Protein AF-A0A378QDK1-F1 (afdb_monomer_lite)

pLDDT: mean 82.95, std 15.69, range [49.78, 98.56]

Foldseek 3Di:
DDDDDDDDDDDDPVCVVVVPDPPPPPPPDPDDPPDDPPPDDDDDDDDPVRVVVLVVVCVVVVHDSVRVVVVVVVVVVVVVD

Sequence (81 aa):
MIKRRTQAPTLTEDDFVNGVTANSADETPNLDPKAPRKFKSHTLPLNEYEYNLLVALADKYGQTHSGIIRYALKQLALKDN

Organism: Faucicola osloensis (NCBI:txid34062)

Radius of gyration: 23.6 Å; chains: 1; bounding box: 26×42×76 Å

Secondary structure (DSSP, 8-state):
-PPPPPPPP---HHHHHTT--TT-S-------TTS-S-S--------HHHHHHHHHHHHHHT--HHHHHHHHHHHHHHHT-

Structure (mmCIF, N/CA/C/O backbone):
data_AF-A0A378QDK1-F1
#
_entry.id   AF-A0A378QDK1-F1
#
loop_
_atom_site.group_PDB
_atom_site.id
_atom_site.type_symbol
_atom_site.label_atom_id
_atom_site.label_alt_id
_atom_site.label_comp_id
_atom_site.label_asym_id
_atom_site.label_entity_id
_atom_site.label_seq_id
_atom_site.pdbx_PDB_ins_code
_atom_site.Cartn_x
_atom_site.Cartn_y
_atom_site.Cartn_z
_atom_site.occupancy
_atom_site.B_iso_or_equiv
_atom_site.auth_seq_id
_atom_site.auth_comp_id
_atom_site.auth_asym_id
_atom_site.auth_atom_id
_atom_site.pdbx_PDB_model_num
ATOM 1 N N . MET A 1 1 ? -10.670 -8.222 60.207 1.00 49.78 1 MET A N 1
ATOM 2 C CA . MET A 1 1 ? -11.623 -8.378 59.082 1.00 49.78 1 MET A CA 1
ATOM 3 C C . MET A 1 1 ? -11.022 -9.321 58.053 1.00 49.78 1 MET A C 1
ATOM 5 O O . MET A 1 1 ? -9.987 -8.995 57.488 1.00 49.78 1 MET A O 1
ATOM 9 N N . ILE A 1 2 ? -11.623 -10.494 57.844 1.00 61.44 2 ILE A N 1
ATOM 10 C CA . ILE A 1 2 ? -11.174 -11.461 56.831 1.00 61.44 2 ILE A CA 1
ATOM 11 C C . ILE A 1 2 ? -11.786 -11.045 55.487 1.00 61.44 2 ILE A C 1
ATOM 13 O O . ILE A 1 2 ? -13.009 -10.970 55.360 1.00 61.44 2 ILE A O 1
ATOM 17 N N . LYS A 1 3 ? -10.946 -10.724 54.496 1.00 64.62 3 LYS A N 1
ATOM 18 C CA . LYS A 1 3 ? -11.393 -10.434 53.125 1.00 64.62 3 LYS A CA 1
ATOM 19 C C . LYS A 1 3 ? -11.904 -11.733 52.495 1.00 64.62 3 LYS A C 1
ATOM 21 O O . LYS A 1 3 ? -11.148 -12.692 52.367 1.00 64.62 3 LYS A O 1
ATOM 26 N N . ARG A 1 4 ? -13.190 -11.768 52.127 1.00 61.12 4 ARG A N 1
ATOM 27 C CA . ARG A 1 4 ? -13.795 -12.886 51.389 1.00 61.12 4 ARG A CA 1
ATOM 28 C C . ARG A 1 4 ? -13.128 -13.001 50.016 1.00 61.12 4 ARG A C 1
ATOM 30 O O . ARG A 1 4 ? -13.020 -12.008 49.302 1.00 61.12 4 ARG A O 1
ATOM 37 N N . ARG A 1 5 ? -12.669 -14.205 49.671 1.00 64.62 5 ARG A N 1
ATOM 38 C CA . ARG A 1 5 ? -12.140 -14.540 48.346 1.00 64.62 5 ARG A CA 1
ATOM 39 C C . ARG A 1 5 ? -13.307 -14.564 47.358 1.00 64.62 5 ARG A C 1
ATOM 41 O O . ARG A 1 5 ? -14.235 -15.344 47.545 1.00 64.62 5 ARG A O 1
ATOM 48 N N . THR A 1 6 ? -13.270 -13.704 46.346 1.00 61.88 6 THR A N 1
ATOM 49 C CA . THR A 1 6 ? -14.209 -13.739 45.220 1.00 61.88 6 THR A CA 1
ATOM 50 C C . THR A 1 6 ? -14.008 -15.051 44.467 1.00 61.88 6 THR A C 1
ATOM 52 O O . THR A 1 6 ? -12.876 -15.410 44.137 1.00 61.88 6 THR A O 1
ATOM 55 N N . GLN A 1 7 ? -15.088 -15.803 44.279 1.00 59.59 7 GLN A N 1
ATOM 56 C CA . GLN A 1 7 ? -15.075 -17.098 43.607 1.00 59.59 7 GLN A CA 1
ATOM 57 C C . GLN A 1 7 ? -14.765 -16.882 42.118 1.00 59.59 7 GLN A C 1
ATOM 59 O O . GLN A 1 7 ? -15.354 -16.005 41.489 1.00 59.59 7 GLN A O 1
ATOM 64 N N . ALA A 1 8 ? -13.796 -17.627 41.584 1.00 63.47 8 ALA A N 1
ATOM 65 C CA . ALA A 1 8 ? -13.473 -17.611 40.159 1.00 63.47 8 ALA A CA 1
ATOM 66 C C . ALA A 1 8 ? -14.645 -18.194 39.342 1.00 63.47 8 ALA A C 1
ATOM 68 O O . ALA A 1 8 ? -15.378 -19.031 39.880 1.00 63.47 8 ALA A O 1
ATOM 69 N N . PRO A 1 9 ? -14.832 -17.776 38.075 1.00 62.38 9 PRO A N 1
ATOM 70 C CA . PRO A 1 9 ? -15.865 -18.337 37.210 1.00 62.38 9 PRO A CA 1
ATOM 71 C C . PRO A 1 9 ? -15.669 -19.850 37.069 1.00 62.38 9 PRO A C 1
ATOM 73 O O . PRO A 1 9 ? -14.563 -20.327 36.809 1.00 62.38 9 PRO A O 1
ATOM 76 N N . THR A 1 10 ? -16.741 -20.606 37.291 1.00 68.75 10 THR A N 1
ATOM 77 C CA . THR A 1 10 ? -16.759 -22.060 37.125 1.00 68.75 10 THR A CA 1
ATOM 78 C C . THR A 1 10 ? -16.842 -22.375 35.637 1.00 68.75 10 THR A C 1
ATOM 80 O O . THR A 1 10 ? -17.903 -22.212 35.042 1.00 68.75 10 THR A O 1
ATOM 83 N N . LEU A 1 11 ? -15.724 -22.796 35.044 1.00 70.62 11 LEU A N 1
ATOM 84 C CA . LEU A 1 11 ? -15.716 -23.393 33.709 1.00 70.62 11 LEU A CA 1
ATOM 85 C C . LEU A 1 11 ? -16.417 -24.757 33.777 1.00 70.62 11 LEU A C 1
ATOM 87 O O . LEU A 1 11 ? -16.185 -25.523 34.718 1.00 70.62 11 LEU A O 1
ATOM 91 N N . THR A 1 12 ? -17.289 -25.032 32.815 1.00 80.31 12 THR A N 1
ATOM 92 C CA . THR A 1 12 ? -18.011 -26.305 32.689 1.00 80.31 12 THR A CA 1
ATOM 93 C C . THR A 1 12 ? -17.209 -27.315 31.861 1.00 80.31 12 THR A C 1
ATOM 95 O O . THR A 1 12 ? -16.249 -26.957 31.181 1.00 80.31 12 THR A O 1
ATOM 98 N N . GLU A 1 13 ? -17.572 -28.600 31.918 1.00 76.00 13 GLU A N 1
ATOM 99 C CA . GLU A 1 13 ? -16.918 -29.644 31.108 1.00 76.00 13 GLU A CA 1
ATOM 100 C C . GLU A 1 13 ? -17.107 -29.404 29.600 1.00 76.00 13 GLU A C 1
ATOM 102 O O . GLU A 1 13 ? -16.187 -29.647 28.817 1.00 76.00 13 GLU A O 1
ATOM 107 N N . ASP A 1 14 ? -18.248 -28.833 29.203 1.00 76.38 14 ASP A N 1
ATOM 108 C CA . ASP A 1 14 ? -18.513 -28.427 27.820 1.00 76.38 14 ASP A CA 1
ATOM 109 C C . ASP A 1 14 ? -17.542 -27.327 27.352 1.00 76.38 14 ASP A C 1
ATOM 111 O O . ASP A 1 14 ? -17.079 -27.356 26.211 1.00 76.38 14 ASP A O 1
ATOM 115 N N . ASP A 1 15 ? -17.151 -26.396 28.230 1.00 74.06 15 ASP A N 1
ATOM 116 C CA . ASP A 1 15 ? -16.165 -25.350 27.910 1.00 74.06 15 ASP A CA 1
ATOM 117 C C . ASP A 1 15 ? -14.772 -25.943 27.635 1.00 74.06 15 ASP A C 1
ATOM 119 O O . ASP A 1 15 ? -14.036 -25.453 26.775 1.00 74.06 15 ASP A O 1
ATOM 123 N N . PHE A 1 16 ? -14.419 -27.036 28.320 1.00 74.19 16 PHE A N 1
ATOM 124 C CA . PHE A 1 16 ? -13.158 -27.751 28.117 1.00 74.19 16 PHE A CA 1
ATOM 125 C C . PHE A 1 16 ? -13.123 -28.500 26.778 1.00 74.19 16 PHE A C 1
ATOM 127 O O . PHE A 1 16 ? -12.133 -28.400 26.050 1.00 74.19 16 PHE A O 1
ATOM 134 N N . VAL A 1 17 ? -14.201 -29.211 26.420 1.00 81.50 17 VAL A N 1
ATOM 135 C CA . VAL A 1 17 ? -14.304 -29.932 25.134 1.00 81.50 17 VAL A CA 1
ATOM 136 C C . VAL A 1 17 ? -14.298 -28.959 23.954 1.00 81.50 17 VAL A C 1
ATOM 138 O O . VAL A 1 17 ? -13.678 -29.232 22.927 1.00 81.50 17 VAL A O 1
ATOM 141 N N . ASN A 1 18 ? -14.923 -27.793 24.122 1.00 77.62 18 ASN A N 1
ATOM 142 C CA . ASN A 1 18 ? -14.976 -26.746 23.104 1.00 77.62 18 ASN A CA 1
ATOM 143 C C . ASN A 1 18 ? -13.707 -25.870 23.047 1.00 77.62 18 ASN A C 1
ATOM 145 O O . ASN A 1 18 ? -13.638 -24.949 22.234 1.00 77.62 18 ASN A O 1
ATOM 149 N N . GLY A 1 19 ? -12.694 -26.140 23.881 1.00 69.25 19 GLY A N 1
ATOM 150 C CA . GLY A 1 19 ? -11.433 -25.392 23.887 1.00 69.25 19 GLY A CA 1
ATOM 151 C C . GLY A 1 19 ? -11.583 -23.922 24.294 1.00 69.25 19 GLY A C 1
ATOM 152 O O . GLY A 1 19 ? -10.745 -23.092 23.931 1.00 69.25 19 GLY A O 1
ATOM 153 N N . VAL A 1 20 ? -12.643 -23.587 25.033 1.00 67.50 20 VAL A N 1
ATOM 154 C CA . VAL A 1 20 ? -12.919 -22.231 25.508 1.00 67.50 20 VAL A CA 1
ATOM 155 C C . VAL A 1 20 ? -11.937 -21.917 26.630 1.00 67.50 20 VAL A C 1
ATOM 157 O O . VAL A 1 20 ? -11.957 -22.512 27.707 1.00 67.50 20 VAL A O 1
ATOM 160 N N . THR A 1 21 ? -11.035 -20.970 26.385 1.00 62.84 21 THR A N 1
ATOM 161 C CA . THR A 1 21 ? -10.169 -20.442 27.443 1.00 62.84 21 THR A CA 1
ATOM 162 C C . THR A 1 21 ? -10.924 -19.359 28.210 1.00 62.84 21 THR A C 1
ATOM 164 O O . THR A 1 21 ? -11.724 -18.639 27.628 1.00 62.84 21 THR A O 1
ATOM 167 N N . ALA A 1 22 ? -10.653 -19.161 29.503 1.00 59.62 22 ALA A N 1
ATOM 168 C CA . ALA A 1 22 ? -11.286 -18.089 30.292 1.00 59.62 22 ALA A CA 1
ATOM 169 C C . ALA A 1 22 ? -11.022 -16.657 29.757 1.00 59.62 22 ALA A C 1
ATOM 171 O O . ALA A 1 22 ? -11.615 -15.703 30.250 1.00 59.62 22 ALA A O 1
ATOM 172 N N . ASN A 1 23 ? -10.148 -16.511 28.751 1.00 55.00 23 ASN A N 1
ATOM 173 C CA . ASN A 1 23 ? -9.880 -15.270 28.017 1.00 55.00 23 ASN A CA 1
ATOM 174 C C . ASN A 1 23 ? -10.551 -15.224 26.631 1.00 55.00 23 ASN A C 1
ATOM 176 O O . ASN A 1 23 ? -10.307 -14.296 25.870 1.00 55.00 23 ASN A O 1
ATOM 180 N N . SER A 1 24 ? -11.385 -16.207 26.292 1.00 52.28 24 SER A N 1
ATOM 181 C CA . SER A 1 24 ? -12.169 -16.271 25.054 1.00 52.28 24 SER A CA 1
ATOM 182 C C . SER A 1 24 ? -13.454 -15.443 25.147 1.00 52.28 24 SER A C 1
ATOM 184 O O . SER A 1 24 ? -14.462 -15.800 24.548 1.00 52.28 24 SER A O 1
ATOM 186 N N . ALA A 1 25 ? -13.444 -14.345 25.908 1.00 52.31 25 ALA A N 1
ATOM 187 C CA . ALA A 1 25 ? -14.420 -13.301 25.659 1.00 52.31 25 ALA A CA 1
ATOM 188 C C . ALA A 1 25 ? -14.125 -12.761 24.256 1.00 52.31 25 ALA A C 1
ATOM 190 O O . ALA A 1 25 ? -12.970 -12.461 23.952 1.00 52.31 25 ALA A O 1
ATOM 191 N N . ASP A 1 26 ? -15.156 -12.688 23.418 1.00 54.47 26 ASP A N 1
ATOM 192 C CA . ASP A 1 26 ? -15.186 -12.103 22.075 1.00 54.47 26 ASP A CA 1
ATOM 193 C C . ASP A 1 26 ? -14.816 -10.605 22.076 1.00 54.47 26 ASP A C 1
ATOM 195 O O . ASP A 1 26 ? -15.563 -9.740 21.620 1.00 54.47 26 ASP A O 1
ATOM 199 N N . GLU A 1 27 ? -13.656 -10.248 22.614 1.00 57.59 27 GLU A N 1
ATOM 200 C CA . GLU A 1 27 ? -13.088 -8.927 22.463 1.00 57.59 27 GLU A CA 1
ATOM 201 C C . GLU A 1 27 ? -12.457 -8.885 21.079 1.00 57.59 27 GLU A C 1
ATOM 203 O O . GLU A 1 27 ? -11.310 -9.286 20.872 1.00 57.59 27 GLU A O 1
ATOM 208 N N . THR A 1 28 ? -13.215 -8.385 20.099 1.00 62.78 28 THR A N 1
ATOM 209 C CA . THR A 1 28 ? -12.594 -7.839 18.893 1.00 62.78 28 THR A CA 1
ATOM 210 C C . THR A 1 28 ? -11.503 -6.883 19.369 1.00 62.78 28 THR A C 1
ATOM 212 O O . THR A 1 28 ? -11.835 -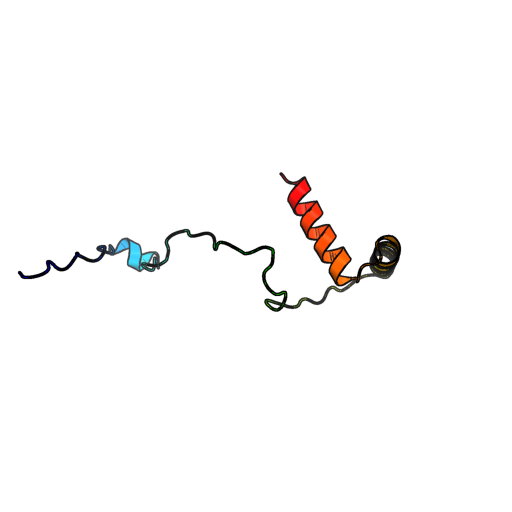5.899 20.044 1.00 62.78 28 THR A O 1
ATOM 215 N N . PRO A 1 29 ? -10.217 -7.162 19.100 1.00 68.31 29 PRO A N 1
ATOM 216 C CA . PRO A 1 29 ? -9.149 -6.344 19.640 1.00 68.31 29 PRO A CA 1
ATOM 217 C C . PRO A 1 29 ? -9.376 -4.906 19.180 1.00 68.31 29 PRO A C 1
ATOM 219 O O . PRO A 1 29 ? -9.612 -4.658 17.997 1.00 68.31 29 PRO A O 1
ATOM 222 N N . ASN A 1 30 ? -9.339 -3.956 20.113 1.00 79.44 30 ASN A N 1
ATOM 223 C CA . ASN A 1 30 ? -9.424 -2.540 19.781 1.00 79.44 30 ASN A CA 1
ATOM 224 C C . ASN A 1 30 ? -8.148 -2.143 19.018 1.00 79.44 30 ASN A C 1
ATOM 226 O O . ASN A 1 30 ? -7.104 -1.876 19.615 1.00 79.44 30 ASN A O 1
ATOM 230 N N . LEU A 1 31 ? -8.210 -2.199 17.686 1.00 86.44 31 LEU A N 1
ATOM 231 C CA . LEU A 1 31 ? -7.089 -1.897 16.803 1.00 86.44 31 LEU A CA 1
ATOM 232 C C . LEU A 1 31 ? -6.933 -0.377 16.667 1.00 86.44 31 LEU A C 1
ATOM 234 O O . LEU A 1 31 ? -7.816 0.291 16.135 1.00 86.44 31 LEU A O 1
ATOM 238 N N . ASP A 1 32 ? -5.784 0.165 17.082 1.00 88.00 32 ASP A N 1
ATOM 239 C CA . ASP A 1 32 ? -5.461 1.584 16.890 1.00 88.00 32 ASP A CA 1
ATOM 240 C C . ASP A 1 32 ? -5.105 1.885 15.414 1.00 88.00 32 ASP A C 1
ATOM 242 O O . ASP A 1 32 ? -4.081 1.400 14.914 1.00 88.00 32 ASP A O 1
ATOM 246 N N . PRO A 1 33 ? -5.868 2.744 14.703 1.00 86.1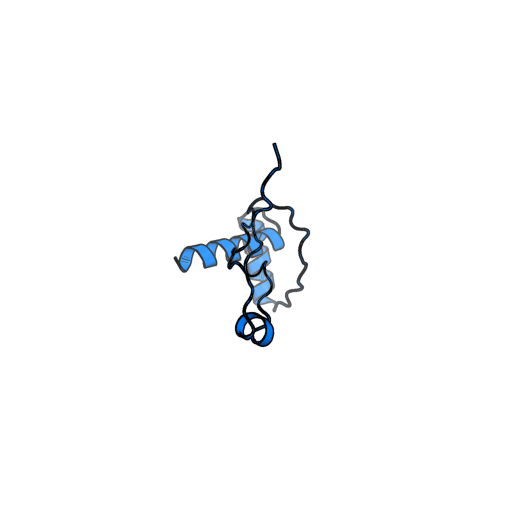9 33 PRO A N 1
ATOM 247 C CA . PRO A 1 33 ? -5.575 3.121 13.317 1.00 86.19 33 PRO A CA 1
ATOM 248 C C . PRO A 1 33 ? -4.250 3.876 13.123 1.00 86.19 33 PRO A C 1
ATOM 250 O O . PRO A 1 33 ? -3.771 3.997 11.990 1.00 86.19 33 PRO A O 1
ATOM 253 N N . LYS A 1 34 ? -3.672 4.433 14.194 1.00 88.06 34 LYS A N 1
ATOM 254 C CA . LYS A 1 34 ? -2.400 5.175 14.175 1.00 88.06 34 LYS A CA 1
ATOM 255 C C . LYS A 1 34 ? -1.205 4.328 14.619 1.00 88.06 34 LYS A C 1
ATOM 257 O O . LYS A 1 34 ? -0.089 4.851 14.661 1.00 88.06 34 LYS A O 1
ATOM 262 N N . ALA A 1 35 ? -1.408 3.036 14.885 1.00 91.44 35 ALA A N 1
ATOM 263 C CA . ALA A 1 35 ? -0.349 2.133 15.310 1.00 91.44 35 ALA A CA 1
ATOM 264 C C . ALA A 1 35 ? 0.826 2.064 14.301 1.00 91.44 35 ALA A C 1
ATOM 266 O O . ALA A 1 35 ? 0.641 2.229 13.085 1.00 91.44 35 ALA A O 1
ATOM 267 N N . PRO A 1 36 ? 2.061 1.782 14.767 1.00 93.25 36 PRO A N 1
ATOM 268 C CA . PRO A 1 36 ? 3.219 1.619 13.895 1.00 93.25 36 PRO A CA 1
ATOM 269 C C . PRO A 1 36 ? 3.042 0.504 12.858 1.00 93.25 36 PRO A C 1
ATOM 271 O O . PRO A 1 36 ? 2.571 -0.594 13.142 1.00 93.25 36 PRO A O 1
ATOM 274 N N . ARG A 1 37 ? 3.540 0.741 11.642 1.00 91.44 37 ARG A N 1
ATOM 275 C CA . ARG A 1 37 ? 3.393 -0.163 10.486 1.00 91.44 37 ARG A CA 1
ATOM 276 C C . ARG A 1 37 ? 4.445 -1.284 10.450 1.00 91.44 37 ARG A C 1
ATOM 278 O O . ARG A 1 37 ? 4.982 -1.584 9.390 1.00 91.44 37 ARG A O 1
ATOM 285 N N . LYS A 1 38 ? 4.780 -1.862 11.608 1.00 92.12 38 LYS A N 1
ATOM 286 C CA . LYS A 1 38 ? 5.802 -2.921 11.757 1.00 92.12 38 LYS A CA 1
ATOM 287 C C . LYS A 1 38 ? 5.206 -4.320 11.976 1.00 92.12 38 LYS A C 1
ATOM 289 O O . LYS A 1 38 ? 5.939 -5.239 12.305 1.00 92.12 38 LYS A O 1
ATOM 294 N N . PHE A 1 39 ? 3.890 -4.475 11.814 1.00 93.62 39 PHE A N 1
ATOM 295 C CA . PHE A 1 39 ? 3.191 -5.722 12.129 1.00 93.62 39 PHE A CA 1
ATOM 296 C C . PHE A 1 39 ? 3.534 -6.868 11.163 1.00 93.62 39 PHE A C 1
ATOM 298 O O . PHE A 1 39 ? 3.994 -7.914 11.609 1.00 93.62 39 PHE A O 1
ATOM 305 N N . LYS A 1 40 ? 3.335 -6.681 9.849 1.00 93.56 40 LYS A N 1
ATOM 306 C CA . LYS A 1 40 ? 3.646 -7.679 8.807 1.00 93.56 40 LYS A CA 1
ATOM 307 C C . LYS A 1 40 ? 4.051 -7.010 7.490 1.00 93.56 40 LYS A C 1
ATOM 309 O O . LYS A 1 40 ? 3.592 -5.905 7.197 1.00 93.56 40 LYS A O 1
ATOM 314 N N . SER A 1 41 ? 4.877 -7.693 6.697 1.00 94.19 41 SER A N 1
ATOM 315 C CA . SER A 1 41 ? 5.188 -7.342 5.305 1.00 94.19 41 SER A CA 1
ATOM 316 C C . SER A 1 41 ? 4.510 -8.317 4.336 1.00 94.19 41 SER A C 1
ATOM 318 O O . SER A 1 41 ? 4.186 -9.447 4.701 1.00 94.19 41 SER A O 1
ATOM 320 N N . HIS A 1 42 ? 4.278 -7.873 3.101 1.00 90.94 42 HIS A N 1
ATOM 321 C CA . HIS A 1 42 ? 3.747 -8.708 2.028 1.00 90.94 42 HIS A CA 1
ATOM 322 C C . HIS A 1 42 ? 4.359 -8.299 0.684 1.00 90.94 42 HIS A C 1
ATOM 324 O O . HIS A 1 42 ? 4.655 -7.120 0.478 1.00 90.94 42 HIS A O 1
ATOM 330 N N . THR A 1 43 ? 4.525 -9.271 -0.212 1.00 95.88 43 THR A N 1
ATOM 331 C CA . THR A 1 43 ? 5.040 -9.076 -1.572 1.00 95.88 43 THR A CA 1
ATOM 332 C C . THR A 1 43 ? 3.893 -9.217 -2.558 1.00 95.88 43 THR A C 1
ATOM 334 O O . THR A 1 43 ? 3.225 -10.245 -2.567 1.00 95.88 43 THR A O 1
ATOM 337 N N . LEU A 1 44 ? 3.693 -8.203 -3.400 1.00 93.88 44 LEU A N 1
ATOM 338 C CA . LEU A 1 44 ? 2.632 -8.181 -4.399 1.00 93.88 44 LEU A CA 1
ATOM 339 C C . LEU A 1 44 ? 3.239 -8.359 -5.801 1.00 93.88 44 LEU A C 1
ATOM 341 O O . LEU A 1 44 ? 3.904 -7.435 -6.274 1.00 93.88 44 LEU A O 1
ATOM 345 N N . PRO A 1 45 ? 3.064 -9.520 -6.457 1.00 96.94 45 PRO A N 1
ATOM 346 C CA . PRO A 1 45 ? 3.398 -9.657 -7.869 1.00 96.94 45 PRO A CA 1
ATOM 347 C C . PRO A 1 45 ? 2.409 -8.839 -8.707 1.00 96.94 45 PRO A C 1
ATOM 349 O O . PRO A 1 45 ? 1.212 -8.850 -8.432 1.00 96.94 45 PRO A O 1
ATOM 352 N N . LEU A 1 46 ? 2.918 -8.132 -9.714 1.00 97.31 46 LEU A N 1
ATOM 353 C CA . LEU A 1 46 ? 2.139 -7.265 -10.596 1.00 97.31 46 LEU A CA 1
ATOM 354 C C . LEU A 1 46 ? 2.504 -7.560 -12.046 1.00 97.31 46 LEU A C 1
ATOM 356 O O . LEU A 1 46 ? 3.669 -7.834 -12.351 1.00 97.31 46 LEU A O 1
ATOM 360 N N . ASN A 1 47 ? 1.523 -7.466 -12.936 1.00 98.38 47 ASN A N 1
ATOM 361 C CA . ASN A 1 47 ? 1.800 -7.363 -14.365 1.00 98.38 47 ASN A CA 1
ATOM 362 C C . ASN A 1 47 ? 2.193 -5.919 -14.746 1.00 98.38 47 ASN A C 1
ATOM 364 O O . ASN A 1 47 ? 2.109 -4.989 -13.941 1.00 98.38 47 ASN A O 1
ATOM 368 N N . GLU A 1 48 ? 2.635 -5.727 -15.990 1.00 98.19 48 GLU A N 1
ATOM 369 C CA . GLU A 1 48 ? 3.105 -4.424 -16.479 1.00 98.19 48 GLU A CA 1
ATOM 370 C C . GLU A 1 48 ? 2.023 -3.335 -16.402 1.00 98.19 48 GLU A C 1
ATOM 372 O O . GLU A 1 48 ? 2.295 -2.207 -15.989 1.00 98.19 48 GLU A O 1
ATOM 377 N N . TYR A 1 49 ? 0.782 -3.678 -16.749 1.00 98.56 49 TYR A N 1
ATOM 378 C CA . TYR A 1 49 ? -0.340 -2.744 -16.707 1.00 98.56 49 TYR A CA 1
ATOM 379 C C . TYR A 1 49 ? -0.616 -2.254 -15.280 1.00 98.56 49 TYR A C 1
ATOM 381 O O . TYR A 1 49 ? -0.721 -1.049 -15.040 1.00 98.56 49 TYR A O 1
ATOM 389 N N . GLU A 1 50 ? -0.684 -3.175 -14.320 1.00 97.94 50 GLU A N 1
ATOM 390 C CA . GLU A 1 50 ? -0.940 -2.863 -12.913 1.00 97.94 50 GLU A CA 1
ATOM 391 C C . GLU A 1 50 ? 0.190 -2.032 -12.303 1.00 97.94 50 GLU A C 1
ATOM 393 O O . GLU A 1 50 ? -0.067 -1.093 -11.544 1.00 97.94 50 GLU A O 1
ATOM 398 N N . TYR A 1 51 ? 1.439 -2.342 -12.655 1.00 98.19 51 TYR A N 1
ATOM 399 C CA . TYR A 1 51 ? 2.590 -1.578 -12.192 1.00 98.19 51 TYR A CA 1
ATOM 400 C C . TYR A 1 51 ?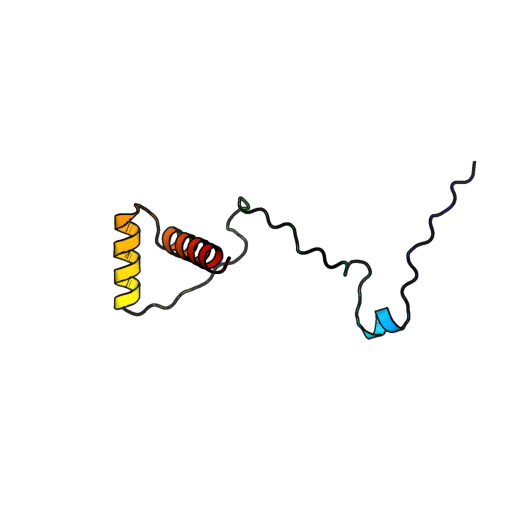 2.570 -0.141 -12.726 1.00 98.19 51 TYR A C 1
ATOM 402 O O . TYR A 1 51 ? 2.720 0.803 -11.950 1.00 98.19 51 TYR A O 1
ATOM 410 N N . ASN A 1 52 ? 2.308 0.049 -14.021 1.00 98.44 52 ASN A N 1
ATOM 411 C CA . ASN A 1 52 ? 2.212 1.382 -14.620 1.00 98.44 52 ASN A CA 1
ATOM 412 C C . ASN A 1 52 ? 1.065 2.204 -14.016 1.00 98.44 52 ASN A C 1
ATOM 414 O O . ASN A 1 52 ? 1.219 3.401 -13.762 1.00 98.44 52 ASN A O 1
ATOM 418 N N . LEU A 1 53 ? -0.069 1.562 -13.725 1.00 98.06 53 LEU A N 1
ATOM 419 C CA . LEU A 1 53 ? -1.180 2.199 -13.023 1.00 98.06 53 LEU A CA 1
ATOM 420 C C . LEU A 1 53 ? -0.773 2.646 -11.611 1.00 98.06 53 LEU A C 1
ATOM 422 O O . LEU A 1 53 ? -1.097 3.762 -11.202 1.00 98.06 53 LEU A O 1
ATOM 426 N N . LEU A 1 54 ? -0.035 1.810 -10.875 1.00 97.81 54 LEU A N 1
ATOM 427 C CA . LEU A 1 54 ? 0.465 2.142 -9.541 1.00 97.81 54 LEU A CA 1
ATOM 428 C C . LEU A 1 54 ? 1.424 3.340 -9.565 1.00 97.81 54 LEU A C 1
ATOM 430 O O . LEU A 1 54 ? 1.289 4.227 -8.721 1.00 97.81 54 LEU A O 1
ATOM 434 N N . VAL A 1 55 ? 2.342 3.384 -10.535 1.00 98.12 55 VAL A N 1
ATOM 435 C CA . VAL A 1 55 ? 3.281 4.502 -10.729 1.00 98.12 55 VAL A CA 1
ATOM 436 C C . VAL A 1 55 ? 2.525 5.794 -11.040 1.00 98.12 55 VAL A C 1
ATOM 438 O O . VAL A 1 55 ? 2.695 6.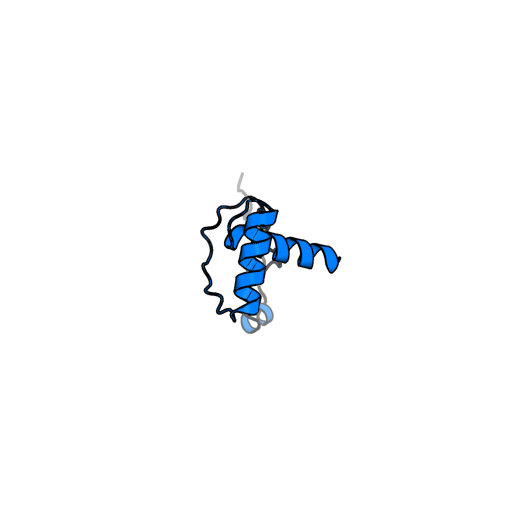789 -10.338 1.00 98.12 55 VAL A O 1
ATOM 441 N N . ALA A 1 56 ? 1.604 5.770 -12.007 1.00 98.06 56 ALA A N 1
ATOM 442 C CA . ALA A 1 56 ? 0.833 6.955 -12.385 1.00 98.06 56 ALA A CA 1
ATOM 443 C C . ALA A 1 56 ? 0.004 7.521 -11.216 1.00 98.06 56 ALA A C 1
ATOM 445 O O . ALA A 1 56 ? -0.120 8.737 -11.055 1.00 98.06 56 ALA A O 1
ATOM 446 N N . LEU A 1 57 ? -0.560 6.649 -10.373 1.00 97.88 57 LEU A N 1
ATOM 447 C CA . LEU A 1 57 ? -1.264 7.067 -9.160 1.00 97.88 57 LEU A CA 1
ATOM 448 C C . LEU A 1 57 ? -0.306 7.639 -8.110 1.00 97.88 57 LEU A C 1
ATOM 450 O O . LEU A 1 57 ? -0.624 8.650 -7.485 1.00 97.88 57 LEU A O 1
ATOM 454 N N . ALA A 1 58 ? 0.850 7.014 -7.909 1.00 97.88 58 ALA A N 1
ATOM 455 C CA . ALA A 1 58 ? 1.861 7.491 -6.974 1.00 97.88 58 ALA A CA 1
ATOM 456 C C . ALA A 1 58 ? 2.316 8.914 -7.318 1.00 97.88 58 ALA A C 1
ATOM 458 O O . ALA A 1 58 ? 2.294 9.782 -6.441 1.00 97.88 58 ALA A O 1
ATOM 459 N N . ASP A 1 59 ? 2.590 9.175 -8.597 1.00 97.62 59 ASP A N 1
ATOM 460 C CA . ASP A 1 59 ? 2.968 10.496 -9.099 1.00 97.62 59 ASP A CA 1
ATOM 461 C C . ASP A 1 59 ? 1.831 11.507 -8.937 1.00 97.62 59 ASP A C 1
ATOM 463 O O . ASP A 1 59 ? 2.027 12.598 -8.396 1.00 97.62 59 ASP A O 1
ATOM 467 N N . LYS A 1 60 ? 0.607 11.127 -9.325 1.00 97.44 60 LYS A N 1
ATOM 468 C CA . LYS A 1 60 ? -0.573 11.999 -9.239 1.00 97.44 60 LYS A CA 1
ATOM 469 C C . LYS A 1 60 ? -0.855 12.482 -7.815 1.00 97.44 60 LYS A C 1
ATOM 471 O O . LYS A 1 60 ? -1.275 13.622 -7.631 1.00 97.44 60 LYS A O 1
ATOM 476 N N . TYR A 1 61 ? -0.678 11.617 -6.818 1.00 96.12 61 TYR A N 1
ATOM 477 C CA . TYR A 1 61 ? -0.972 11.934 -5.416 1.00 96.12 61 TYR A CA 1
ATOM 478 C C . TYR A 1 61 ? 0.273 12.302 -4.595 1.00 96.12 61 TYR A C 1
ATOM 480 O O . TYR A 1 61 ? 0.138 12.588 -3.403 1.00 96.12 61 TYR A O 1
ATOM 488 N N . GLY A 1 62 ? 1.471 12.286 -5.191 1.00 96.31 62 GLY A N 1
ATOM 489 C CA . GLY A 1 62 ? 2.735 12.528 -4.489 1.00 96.31 62 GLY A CA 1
ATOM 490 C C . GLY A 1 62 ? 2.976 11.544 -3.338 1.00 96.31 62 GLY A C 1
ATOM 491 O O . GLY A 1 62 ? 3.458 11.928 -2.272 1.00 96.31 62 GLY A O 1
ATOM 492 N N . GLN A 1 63 ? 2.565 10.287 -3.508 1.00 96.19 63 GLN A N 1
ATOM 493 C CA . GLN A 1 63 ? 2.636 9.242 -2.483 1.00 96.19 63 GLN A CA 1
ATOM 494 C C . GLN A 1 63 ? 3.555 8.106 -2.923 1.00 96.19 63 GLN A C 1
ATOM 496 O O . GLN A 1 63 ? 3.766 7.866 -4.102 1.00 96.19 63 GLN A O 1
ATOM 501 N N . THR A 1 64 ? 4.060 7.338 -1.960 1.00 97.19 64 THR A N 1
ATOM 502 C CA . THR A 1 64 ? 4.775 6.088 -2.269 1.00 97.19 64 THR A CA 1
ATOM 503 C C . THR A 1 64 ? 3.813 5.014 -2.780 1.00 97.19 64 THR A C 1
ATOM 505 O O . THR A 1 64 ? 2.632 5.022 -2.426 1.00 97.19 64 THR A O 1
ATOM 508 N N . HIS A 1 65 ? 4.324 4.017 -3.508 1.00 96.81 65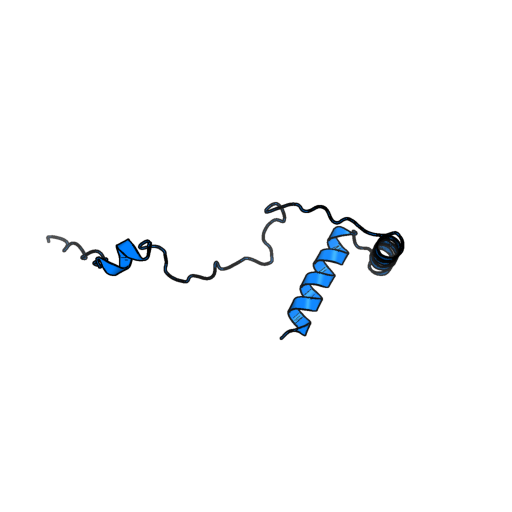 HIS A N 1
ATOM 509 C CA . HIS A 1 65 ? 3.549 2.844 -3.945 1.00 96.81 65 HIS A CA 1
ATOM 510 C C . HIS A 1 65 ? 2.783 2.191 -2.780 1.00 96.81 65 HIS A C 1
ATOM 512 O O . HIS A 1 65 ? 1.568 2.005 -2.835 1.00 96.81 65 HIS A O 1
ATOM 518 N N . SER A 1 66 ? 3.468 1.941 -1.659 1.00 95.12 66 SER A N 1
ATOM 519 C CA . SER A 1 66 ? 2.852 1.399 -0.440 1.00 95.12 66 SER A CA 1
ATOM 520 C C . SER A 1 66 ? 1.815 2.341 0.186 1.00 95.12 66 SER A C 1
ATOM 522 O O . SER A 1 66 ? 0.906 1.890 0.885 1.00 95.12 66 SER A O 1
ATOM 524 N N . GLY A 1 67 ? 1.953 3.652 -0.019 1.00 95.62 67 GLY A N 1
ATOM 525 C CA . GLY A 1 67 ? 0.969 4.660 0.374 1.00 95.62 67 GLY A CA 1
ATOM 526 C C . GLY A 1 67 ? -0.317 4.556 -0.444 1.00 95.62 67 GLY A C 1
ATOM 527 O O . GLY A 1 67 ? -1.394 4.498 0.149 1.00 95.62 67 GLY A O 1
ATOM 528 N N . ILE A 1 68 ? -0.197 4.445 -1.771 1.00 97.56 68 ILE A N 1
ATOM 529 C CA . ILE A 1 68 ? -1.330 4.265 -2.692 1.00 97.56 68 ILE A CA 1
ATOM 530 C C . ILE A 1 68 ? -2.090 2.974 -2.391 1.00 97.56 68 ILE A C 1
ATOM 532 O O . ILE A 1 68 ? -3.307 3.013 -2.225 1.00 97.56 68 ILE A O 1
ATOM 536 N N . ILE A 1 69 ? -1.385 1.850 -2.231 1.00 95.81 69 ILE A N 1
ATOM 537 C CA . ILE A 1 69 ? -2.013 0.558 -1.904 1.00 95.81 69 ILE A CA 1
ATOM 538 C C . ILE A 1 69 ? -2.811 0.665 -0.596 1.00 95.81 69 ILE A C 1
ATOM 540 O O . ILE A 1 69 ? -3.959 0.232 -0.517 1.00 95.81 69 ILE A O 1
ATOM 544 N N . ARG A 1 70 ? -2.245 1.308 0.435 1.00 94.12 70 ARG A N 1
ATOM 545 C CA . ARG A 1 70 ? -2.937 1.502 1.718 1.00 94.12 70 ARG A CA 1
ATOM 546 C C . ARG A 1 70 ? -4.153 2.421 1.594 1.00 94.12 70 ARG A C 1
ATOM 548 O O . ARG A 1 70 ? -5.163 2.186 2.254 1.00 94.12 70 ARG A O 1
ATOM 555 N N . TYR A 1 71 ? -4.052 3.466 0.779 1.00 95.25 71 TYR A N 1
ATOM 556 C CA . T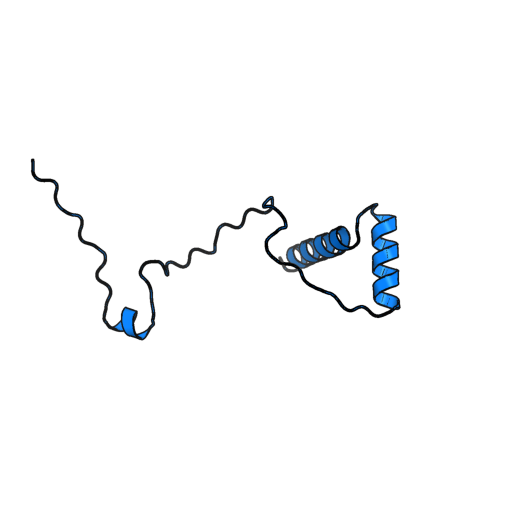YR A 1 71 ? -5.175 4.349 0.492 1.00 95.25 71 TYR A CA 1
ATOM 557 C C . TYR A 1 71 ? -6.313 3.581 -0.188 1.00 95.25 71 TYR A C 1
ATOM 559 O O . TYR A 1 71 ? -7.447 3.671 0.275 1.00 95.25 71 TYR A O 1
ATOM 567 N N . ALA A 1 72 ? -6.008 2.768 -1.202 1.00 94.50 72 ALA A N 1
ATOM 568 C CA . ALA A 1 72 ? -6.991 1.942 -1.897 1.00 94.50 72 ALA A CA 1
ATOM 569 C C . ALA A 1 72 ? -7.713 0.973 -0.946 1.00 94.50 72 ALA A C 1
ATOM 571 O O . ALA A 1 72 ? -8.940 0.931 -0.954 1.00 94.50 72 ALA A O 1
ATOM 572 N N . LEU A 1 73 ? -6.983 0.280 -0.061 1.00 93.38 73 LEU A N 1
ATOM 573 C CA . LEU A 1 73 ? -7.584 -0.587 0.965 1.00 93.38 73 LEU A CA 1
ATOM 574 C C . LEU A 1 73 ? -8.588 0.169 1.846 1.00 93.38 73 LEU A C 1
ATOM 576 O O . LEU A 1 73 ? -9.689 -0.317 2.092 1.00 93.38 73 LEU A O 1
ATOM 580 N N . LYS A 1 74 ? -8.229 1.380 2.294 1.00 92.31 74 LYS A N 1
ATOM 581 C CA . LYS A 1 74 ? -9.121 2.215 3.108 1.00 92.31 74 LYS A CA 1
ATOM 582 C C . LYS A 1 74 ? -10.356 2.662 2.323 1.00 92.31 74 LYS A C 1
ATOM 584 O O . LYS A 1 74 ? -11.443 2.667 2.885 1.00 92.31 74 LYS A O 1
ATOM 589 N N . GLN A 1 75 ? -10.199 3.042 1.056 1.00 93.69 75 GLN A N 1
ATOM 590 C CA . GLN A 1 75 ? -11.326 3.458 0.215 1.00 93.69 75 GLN A CA 1
ATOM 591 C C . GLN A 1 75 ? -12.289 2.305 -0.075 1.00 93.69 75 GLN A C 1
ATOM 593 O O . GLN A 1 75 ? -13.496 2.510 -0.032 1.00 93.69 75 GLN A O 1
ATOM 598 N N . LEU A 1 76 ? -11.772 1.098 -0.320 1.00 93.38 76 LEU A N 1
ATOM 599 C CA . LEU A 1 76 ? -12.602 -0.092 -0.520 1.00 93.38 76 LEU A CA 1
ATOM 600 C C . LEU A 1 76 ? -13.407 -0.424 0.741 1.00 93.38 76 LEU A C 1
ATOM 602 O O . LEU A 1 76 ? -14.620 -0.557 0.660 1.00 93.38 76 LEU A O 1
ATOM 606 N N . ALA A 1 77 ? -12.770 -0.419 1.915 1.00 91.19 77 ALA A N 1
ATOM 607 C CA . ALA A 1 77 ? -13.463 -0.656 3.183 1.00 91.19 77 ALA A CA 1
ATOM 608 C C . ALA A 1 77 ? -14.557 0.387 3.499 1.00 91.19 77 ALA A C 1
ATOM 610 O O . ALA A 1 77 ? -15.529 0.079 4.185 1.00 91.19 77 ALA A O 1
ATOM 611 N N . LEU A 1 78 ? -14.399 1.628 3.022 1.00 90.69 78 LEU A N 1
ATOM 612 C CA . LEU A 1 78 ? -15.410 2.680 3.164 1.00 90.69 78 LEU A CA 1
ATOM 613 C C . LEU A 1 78 ? -16.569 2.540 2.173 1.00 90.69 78 LEU A C 1
ATOM 615 O O . LEU A 1 78 ? -17.629 3.088 2.434 1.00 90.69 78 LEU A O 1
ATOM 619 N N . LYS A 1 79 ? -16.360 1.871 1.036 1.00 84.06 79 LYS A N 1
ATOM 620 C CA . LYS A 1 79 ? -17.375 1.708 -0.012 1.00 84.06 79 LYS A CA 1
ATOM 621 C C . LYS A 1 79 ? -18.375 0.590 0.303 1.00 84.06 79 LYS A C 1
ATOM 623 O O . LYS A 1 79 ? -19.496 0.639 -0.189 1.00 84.06 79 LYS A O 1
ATOM 628 N N . ASP A 1 80 ? -17.957 -0.392 1.096 1.00 62.56 80 ASP A N 1
ATOM 629 C CA . ASP A 1 80 ? -18.779 -1.537 1.505 1.00 62.56 80 ASP A CA 1
ATOM 630 C C . ASP A 1 80 ? -19.601 -1.270 2.791 1.00 62.56 80 ASP A C 1
ATOM 632 O O . ASP A 1 80 ? -20.247 -2.183 3.304 1.00 62.56 80 ASP A O 1
ATOM 636 N N . ASN A 1 81 ? -19.587 -0.030 3.302 1.00 51.47 81 ASN A N 1
ATOM 637 C CA . ASN A 1 81 ? -20.459 0.480 4.373 1.00 51.47 81 ASN A CA 1
ATOM 638 C C . ASN A 1 81 ? -21.403 1.556 3.827 1.00 51.47 81 ASN A C 1
ATOM 640 O O . ASN A 1 81 ? -22.528 1.664 4.360 1.00 51.47 81 ASN A O 1
#